Protein AF-A0A9W6HBT8-F1 (afdb_monomer_lite)

Secondary structure (DSSP, 8-state):
--HHHHHHHHHHHHHHHHHHHHHHHHHHHHHHHHHHHHHH--SHHHHHHHHHHHHHHHHHHHHHH-TTSPTTHHHHHHHHHHHHHHHHTTSSHHHHHHHHSTTHHHHH-SS--HHHHHHHHHHHHHHHHHHHHHHHHHHHHHHHHHHTT----S--------PPPPP-

Radius of gyration: 27.12 Å; chains: 1; bounding box: 55×23×112 Å

Foldseek 3Di:
DPVVVVVVVVLVVVLLVQLLVLLVVVLVVLVVVLVCLVVPPDDDVSVLLSLLSLLLSQLSVQCNVCVPDDQLPSLVVSLVVLVVLLVCLVDQVLLVCPVVDPCSCVVSNNHHDPSSSVSSNNSSVVNRVSSVVSVVVSVVVVVVVVVVPDDPPPPPPPDDPDDDDDDD

Structure (mmCIF, N/CA/C/O backbone):
data_AF-A0A9W6HBT8-F1
#
_entry.id   AF-A0A9W6HBT8-F1
#
loop_
_atom_site.group_PDB
_atom_site.id
_atom_site.type_symbol
_atom_site.label_atom_id
_atom_site.label_alt_id
_atom_site.label_comp_id
_atom_site.label_asym_id
_atom_site.label_entity_id
_atom_site.label_seq_id
_atom_site.pdbx_PDB_ins_code
_atom_site.Cartn_x
_atom_site.Cartn_y
_atom_site.Cartn_z
_atom_site.occupancy
_atom_site.B_iso_or_equiv
_atom_site.auth_seq_id
_atom_site.auth_comp_id
_atom_site.auth_asym_id
_atom_site.auth_atom_id
_atom_site.pdbx_PDB_model_num
ATOM 1 N N . MET A 1 1 ? -35.493 5.874 27.595 1.00 61.84 1 MET A N 1
ATOM 2 C CA . MET A 1 1 ? -34.755 4.945 26.695 1.00 61.84 1 MET A CA 1
ATOM 3 C C . MET A 1 1 ? -33.999 5.627 25.530 1.00 61.84 1 MET A C 1
ATOM 5 O O . MET A 1 1 ? -32.915 5.165 25.197 1.00 61.84 1 MET A O 1
ATOM 9 N N . ARG A 1 2 ? -34.480 6.744 24.945 1.00 66.94 2 ARG A N 1
ATOM 10 C CA . ARG A 1 2 ? -33.873 7.426 23.768 1.00 66.94 2 ARG A CA 1
ATOM 11 C C . ARG A 1 2 ? -32.524 8.153 23.974 1.00 66.94 2 ARG A C 1
ATOM 13 O O . ARG A 1 2 ? -31.782 8.313 23.013 1.00 66.94 2 ARG A O 1
ATOM 20 N N . ALA A 1 3 ? -32.170 8.579 25.189 1.00 66.50 3 ALA A N 1
ATOM 21 C CA . ALA A 1 3 ? -30.900 9.287 25.431 1.00 66.50 3 ALA A CA 1
ATOM 22 C C . ALA A 1 3 ? -29.665 8.366 25.309 1.00 66.50 3 ALA A C 1
ATOM 24 O O . ALA A 1 3 ? -28.625 8.759 24.786 1.00 66.50 3 ALA A O 1
ATOM 25 N N . ARG A 1 4 ? -29.803 7.094 25.713 1.00 69.00 4 ARG A N 1
ATOM 26 C CA . ARG A 1 4 ? -28.709 6.105 25.704 1.00 69.00 4 ARG A CA 1
ATOM 27 C C . ARG A 1 4 ? -28.346 5.586 24.307 1.00 69.00 4 ARG A C 1
ATOM 29 O O . ARG A 1 4 ? -27.258 5.039 24.145 1.00 69.00 4 ARG A O 1
ATOM 36 N N . SER A 1 5 ? -29.233 5.711 23.316 1.00 73.69 5 SER A N 1
ATOM 37 C CA . SER A 1 5 ? -28.939 5.334 21.924 1.00 73.69 5 SER A CA 1
ATOM 38 C C . SER A 1 5 ? -28.186 6.439 21.179 1.00 73.69 5 SER A C 1
ATOM 40 O O . SER A 1 5 ? -27.261 6.140 20.426 1.00 73.69 5 SER A O 1
ATOM 42 N N . ARG A 1 6 ? -28.508 7.714 21.448 1.00 74.31 6 ARG A N 1
ATOM 43 C CA . ARG A 1 6 ? -27.811 8.867 20.853 1.00 74.31 6 ARG A CA 1
ATOM 44 C C . ARG A 1 6 ? -26.347 8.954 21.293 1.00 74.31 6 ARG A C 1
ATOM 46 O O . ARG A 1 6 ? -25.484 9.089 20.434 1.00 74.31 6 ARG A O 1
ATOM 53 N N . LEU A 1 7 ? -26.059 8.773 22.585 1.00 73.00 7 LEU A N 1
ATOM 54 C CA . LEU A 1 7 ? -24.683 8.800 23.107 1.00 73.00 7 LEU A CA 1
ATOM 55 C C . LEU A 1 7 ? -23.801 7.701 22.478 1.00 73.00 7 LEU A C 1
ATOM 57 O O . LEU A 1 7 ? -22.739 7.996 21.941 1.00 73.00 7 LEU A O 1
ATOM 61 N N . ARG A 1 8 ? -24.299 6.454 22.391 1.00 72.56 8 ARG A N 1
ATOM 62 C CA . ARG A 1 8 ? -23.564 5.343 21.745 1.00 72.56 8 ARG A CA 1
ATOM 63 C C . ARG A 1 8 ? -23.257 5.590 20.267 1.00 72.56 8 ARG A C 1
ATOM 65 O O . ARG A 1 8 ? -22.220 5.136 19.778 1.00 72.56 8 ARG A O 1
ATOM 72 N N . SER A 1 9 ? -24.159 6.270 19.558 1.00 74.19 9 SER A N 1
ATOM 73 C CA . SER A 1 9 ? -23.979 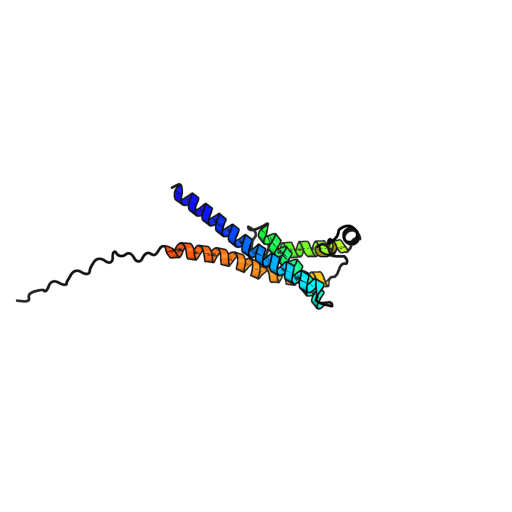6.622 18.148 1.00 74.19 9 SER A CA 1
ATOM 74 C C . SER A 1 9 ? -22.878 7.669 17.966 1.00 74.19 9 SER A C 1
ATOM 76 O O . SER A 1 9 ? -22.023 7.506 17.095 1.00 74.19 9 SER A O 1
ATOM 78 N N . VAL A 1 10 ? -22.856 8.711 18.806 1.00 76.12 10 VAL A N 1
ATOM 79 C CA . VAL A 1 10 ? -21.833 9.772 18.770 1.00 76.12 10 VAL A CA 1
ATOM 80 C C . VAL A 1 10 ? -20.445 9.207 19.071 1.00 76.12 10 VAL A C 1
ATOM 82 O O . VAL A 1 10 ? -19.518 9.437 18.292 1.00 76.12 10 VAL A O 1
ATOM 85 N N . ASP A 1 11 ? -20.321 8.349 20.088 1.00 77.69 11 ASP A N 1
ATOM 86 C CA . ASP A 1 11 ? -19.049 7.684 20.397 1.00 77.69 11 ASP A CA 1
ATOM 87 C C . ASP A 1 11 ? -18.584 6.763 19.253 1.00 77.69 11 ASP A C 1
ATOM 89 O O . ASP A 1 11 ? -17.394 6.564 19.015 1.00 77.69 11 ASP A O 1
ATOM 93 N N . GLY A 1 12 ? -19.524 6.157 18.520 1.00 75.94 12 GLY A N 1
ATOM 94 C CA . GLY A 1 12 ? -19.221 5.330 17.351 1.00 75.94 12 GLY A CA 1
ATOM 95 C C . GLY A 1 12 ? -18.684 6.127 16.164 1.00 75.94 12 GLY A C 1
ATOM 96 O O . GLY A 1 12 ? -17.851 5.619 15.408 1.00 75.94 12 GLY A O 1
ATOM 97 N N . MET A 1 13 ? -19.139 7.367 15.990 1.00 81.75 13 MET A N 1
ATOM 98 C CA . MET A 1 13 ? -18.640 8.266 14.950 1.00 81.75 13 MET A CA 1
ATOM 99 C C . MET A 1 13 ? -17.249 8.797 15.296 1.00 81.75 13 MET A C 1
ATOM 101 O O . MET A 1 13 ? -16.352 8.677 14.464 1.00 81.75 13 MET A O 1
ATOM 105 N N . SER A 1 14 ? -17.026 9.271 16.528 1.00 84.81 14 SER A N 1
ATOM 106 C CA . SER A 1 14 ? -15.716 9.785 16.959 1.00 84.81 14 SER A CA 1
ATOM 107 C C . SER A 1 14 ? -14.614 8.723 16.855 1.00 84.81 14 SER A C 1
ATOM 109 O O . SER A 1 14 ? -13.535 8.996 16.327 1.00 84.81 14 SER A O 1
ATOM 111 N N . ARG A 1 15 ? -14.907 7.469 17.231 1.00 83.12 15 ARG A N 1
ATOM 112 C CA . ARG A 1 15 ? -13.977 6.332 17.081 1.00 83.12 15 ARG A CA 1
ATOM 113 C C . ARG A 1 15 ? -13.615 6.036 15.628 1.00 83.12 15 ARG A C 1
ATOM 115 O O . ARG A 1 15 ? -12.452 5.743 15.336 1.00 83.12 15 ARG A O 1
ATOM 122 N N . ARG A 1 16 ? -14.601 6.076 14.722 1.00 85.56 16 ARG A N 1
ATOM 123 C CA . ARG A 1 16 ? -14.370 5.864 13.284 1.00 85.56 16 ARG A CA 1
ATOM 124 C C . ARG A 1 16 ? -13.525 6.994 12.701 1.00 85.56 16 ARG A C 1
ATOM 126 O O . ARG A 1 16 ? -12.581 6.703 11.970 1.00 85.56 16 ARG A O 1
ATOM 133 N N . SER A 1 17 ? -13.800 8.241 13.080 1.00 89.38 17 SER A N 1
ATOM 134 C CA . SER A 1 17 ? -13.014 9.407 12.665 1.00 89.38 17 SER A CA 1
ATOM 135 C C . SER A 1 17 ? -11.570 9.337 13.166 1.00 89.38 17 SER A C 1
ATOM 137 O O . SER A 1 17 ? -10.650 9.471 12.367 1.00 89.38 17 SER A O 1
ATOM 139 N N . ALA A 1 18 ? -11.342 9.011 14.442 1.00 92.31 18 ALA A N 1
ATOM 140 C CA . ALA A 1 18 ? -9.993 8.869 14.996 1.00 92.31 18 ALA A CA 1
ATOM 141 C C . ALA A 1 18 ? -9.183 7.758 14.304 1.00 92.31 18 ALA A C 1
ATOM 143 O O . ALA A 1 18 ? -8.002 7.937 14.004 1.00 92.31 18 ALA A O 1
ATOM 144 N N . ARG A 1 19 ? -9.816 6.614 13.991 1.00 93.81 19 ARG A N 1
ATOM 145 C CA . ARG A 1 19 ? -9.162 5.557 13.203 1.00 93.81 19 ARG A CA 1
ATOM 146 C C . ARG A 1 19 ? -8.762 6.060 11.820 1.00 93.81 19 ARG A C 1
ATOM 148 O O . ARG A 1 19 ? -7.640 5.805 11.397 1.00 93.81 19 ARG A O 1
ATOM 155 N N . ARG A 1 20 ? -9.674 6.748 11.127 1.00 94.06 20 ARG A N 1
ATOM 156 C CA . ARG A 1 20 ? -9.425 7.299 9.789 1.00 94.06 20 ARG A CA 1
ATOM 157 C C . ARG A 1 20 ? -8.278 8.302 9.798 1.00 94.06 20 ARG A C 1
ATOM 159 O O . ARG A 1 20 ? -7.414 8.191 8.944 1.00 94.06 20 ARG A O 1
ATOM 166 N N . ILE A 1 21 ? -8.222 9.198 10.785 1.00 95.94 21 ILE A N 1
ATOM 167 C CA . ILE A 1 21 ? -7.121 10.163 10.930 1.00 95.94 21 ILE A CA 1
ATOM 168 C C . ILE A 1 21 ? -5.785 9.438 11.103 1.00 95.94 21 ILE A C 1
ATOM 170 O O . ILE A 1 21 ? -4.837 9.743 10.393 1.00 95.94 21 ILE A O 1
ATOM 174 N N . ARG A 1 22 ? -5.703 8.430 11.982 1.00 96.31 22 ARG A N 1
ATOM 175 C CA . ARG A 1 22 ? -4.458 7.660 12.159 1.00 96.31 22 ARG A CA 1
ATOM 176 C C . ARG A 1 22 ? -4.011 6.958 10.884 1.00 96.31 22 ARG A C 1
ATOM 178 O O . ARG A 1 22 ? -2.826 6.970 10.576 1.00 96.31 22 ARG A O 1
ATOM 185 N N . LEU A 1 23 ? -4.946 6.352 10.153 1.00 97.38 23 LEU A N 1
ATOM 186 C CA . LEU A 1 23 ? -4.634 5.729 8.868 1.00 97.38 23 LEU A CA 1
ATOM 187 C C . LEU A 1 23 ? -4.221 6.767 7.822 1.00 97.38 23 LEU A C 1
ATOM 189 O O . LEU A 1 23 ? -3.298 6.504 7.070 1.00 97.38 23 LEU A O 1
ATOM 193 N N . ALA A 1 24 ? -4.845 7.946 7.800 1.00 97.75 24 ALA A N 1
ATOM 194 C CA . ALA A 1 24 ? -4.462 9.030 6.900 1.00 97.75 24 ALA A CA 1
ATOM 195 C C . ALA A 1 24 ? -3.048 9.550 7.204 1.00 97.75 24 ALA A C 1
ATOM 197 O O . ALA A 1 24 ? -2.261 9.744 6.285 1.00 97.75 24 ALA A O 1
ATOM 198 N N . VAL A 1 25 ? -2.694 9.703 8.484 1.00 98.12 25 VAL A N 1
ATOM 199 C CA . VAL A 1 25 ? -1.330 10.064 8.900 1.00 98.12 25 VAL A CA 1
ATOM 200 C C . VAL A 1 25 ? -0.338 8.973 8.500 1.00 98.12 25 VAL A C 1
ATOM 202 O O . VAL A 1 25 ? 0.690 9.283 7.910 1.00 98.12 25 VAL A O 1
ATOM 205 N N . ALA A 1 26 ? -0.653 7.700 8.756 1.00 98.00 26 ALA A N 1
ATOM 206 C CA . ALA A 1 26 ? 0.197 6.588 8.332 1.00 98.00 26 ALA A CA 1
ATOM 207 C C . ALA A 1 26 ? 0.386 6.569 6.806 1.00 98.00 26 ALA A C 1
ATOM 209 O O . ALA A 1 26 ? 1.509 6.428 6.334 1.00 98.00 26 ALA A O 1
ATOM 210 N N . ALA A 1 27 ? -0.690 6.776 6.041 1.00 98.19 27 ALA A N 1
ATOM 211 C CA . ALA A 1 27 ? -0.642 6.864 4.587 1.00 98.19 27 ALA A CA 1
ATOM 212 C C . ALA A 1 27 ? 0.254 8.018 4.119 1.00 98.19 27 ALA A C 1
ATOM 214 O O . ALA A 1 27 ? 1.079 7.814 3.239 1.00 98.19 27 ALA A O 1
ATOM 215 N N . ALA A 1 28 ? 0.138 9.200 4.732 1.00 98.38 28 ALA A N 1
ATOM 216 C CA . ALA A 1 28 ? 0.977 10.349 4.405 1.00 98.38 28 ALA A CA 1
ATOM 217 C C . ALA A 1 28 ? 2.460 10.081 4.702 1.00 98.38 28 ALA A C 1
ATOM 219 O O . ALA A 1 28 ? 3.310 10.376 3.870 1.00 98.38 28 ALA A O 1
ATOM 220 N N . VAL A 1 29 ? 2.777 9.473 5.850 1.00 98.44 29 VAL A N 1
ATOM 221 C CA . VAL A 1 29 ? 4.158 9.111 6.208 1.00 98.44 29 VAL A CA 1
ATOM 222 C C . VAL A 1 29 ? 4.737 8.099 5.219 1.00 98.44 29 VAL A C 1
ATOM 224 O O . VAL A 1 29 ? 5.852 8.292 4.745 1.00 98.44 29 VAL A O 1
ATOM 227 N N . ILE A 1 30 ? 3.982 7.051 4.875 1.00 98.25 30 ILE A N 1
ATOM 228 C CA . ILE A 1 30 ? 4.425 6.042 3.902 1.00 98.25 30 ILE A CA 1
ATOM 229 C C . ILE A 1 30 ? 4.608 6.672 2.522 1.00 98.25 30 ILE A C 1
ATOM 231 O O . ILE A 1 30 ? 5.618 6.414 1.881 1.00 98.25 30 ILE A O 1
ATOM 235 N N . LEU A 1 31 ? 3.667 7.506 2.076 1.00 97.81 31 LEU A N 1
ATOM 236 C CA . LEU A 1 31 ? 3.733 8.172 0.778 1.00 97.81 31 LEU A CA 1
ATOM 237 C C . LEU A 1 31 ? 4.971 9.066 0.673 1.00 97.81 31 LEU A C 1
ATOM 239 O O . LEU A 1 31 ? 5.722 8.964 -0.291 1.00 97.81 31 LEU A O 1
ATOM 243 N N . LEU A 1 32 ? 5.203 9.919 1.674 1.00 98.19 32 LEU A N 1
ATOM 244 C CA . LEU A 1 32 ? 6.359 10.815 1.696 1.00 98.19 32 LEU A CA 1
ATOM 245 C C . LEU A 1 32 ? 7.673 10.034 1.801 1.00 98.19 32 LEU A C 1
ATOM 247 O O . LEU A 1 32 ? 8.630 10.364 1.107 1.00 98.19 32 LEU A O 1
ATOM 251 N N . GLY A 1 33 ? 7.711 8.983 2.624 1.00 97.88 33 GLY A N 1
ATOM 252 C CA . GLY A 1 33 ? 8.869 8.098 2.732 1.00 97.88 33 GLY A CA 1
ATOM 253 C C . GLY A 1 33 ? 9.158 7.357 1.426 1.00 97.88 33 GLY A C 1
ATOM 254 O O . GLY A 1 33 ? 10.297 7.344 0.975 1.00 97.88 33 GLY A O 1
ATOM 255 N N . GLY A 1 34 ? 8.131 6.797 0.785 1.00 96.38 34 GLY A N 1
ATOM 256 C CA . GLY A 1 34 ? 8.241 6.099 -0.495 1.00 96.38 34 GLY A CA 1
ATOM 257 C C . GLY A 1 34 ? 8.705 7.025 -1.610 1.00 96.38 34 GLY A C 1
ATOM 258 O O . GLY A 1 34 ? 9.623 6.677 -2.345 1.00 96.38 34 GLY A O 1
ATOM 259 N N . LEU A 1 35 ? 8.155 8.240 -1.676 1.00 96.25 35 LEU A N 1
ATOM 260 C CA . LEU A 1 35 ? 8.591 9.250 -2.635 1.00 96.25 35 LEU A CA 1
ATOM 261 C C . LEU A 1 35 ? 10.043 9.682 -2.385 1.00 96.25 35 LEU A C 1
ATOM 263 O O . LEU A 1 35 ? 10.810 9.810 -3.333 1.00 96.25 35 LEU A O 1
ATOM 267 N N . ALA A 1 36 ? 10.444 9.867 -1.125 1.00 97.00 36 ALA A N 1
ATOM 268 C CA . ALA A 1 36 ? 11.827 10.193 -0.790 1.00 97.00 36 ALA A CA 1
ATOM 269 C C . ALA A 1 36 ? 12.789 9.065 -1.195 1.00 97.00 36 ALA A C 1
ATOM 271 O O . ALA A 1 36 ? 13.818 9.335 -1.805 1.00 97.00 36 ALA A O 1
ATOM 272 N N . VAL A 1 37 ? 12.447 7.804 -0.916 1.00 96.62 37 VAL A N 1
ATOM 273 C CA . VAL A 1 37 ? 13.247 6.654 -1.364 1.00 96.62 37 VAL A CA 1
ATOM 274 C C . VAL A 1 37 ? 13.319 6.616 -2.890 1.00 96.62 37 VAL A C 1
ATOM 276 O O . VAL A 1 37 ? 14.411 6.502 -3.430 1.00 96.62 37 VAL A O 1
ATOM 279 N N . HIS A 1 38 ? 12.191 6.781 -3.581 1.00 92.88 38 HIS A N 1
ATOM 280 C CA . HIS A 1 38 ? 12.134 6.778 -5.042 1.00 92.88 38 HIS A CA 1
ATOM 281 C C . HIS A 1 38 ? 13.022 7.863 -5.675 1.00 92.88 38 HIS A C 1
ATOM 283 O O . HIS A 1 38 ? 13.646 7.626 -6.703 1.00 92.88 38 HIS A O 1
ATOM 289 N N . VAL A 1 39 ? 13.095 9.049 -5.063 1.00 93.75 39 VAL A N 1
ATOM 290 C CA . VAL A 1 39 ? 13.868 10.184 -5.593 1.00 93.75 39 VAL A CA 1
ATOM 291 C C . VAL A 1 39 ? 15.349 10.114 -5.214 1.00 93.75 39 VAL A C 1
ATOM 293 O O . VAL A 1 39 ? 16.200 10.481 -6.022 1.00 93.75 39 VAL A O 1
ATOM 296 N N . PHE A 1 40 ? 15.672 9.693 -3.989 1.00 95.19 40 PHE A N 1
ATOM 297 C CA . PHE A 1 40 ? 17.026 9.826 -3.439 1.00 95.19 40 PHE A CA 1
ATOM 298 C C . PHE A 1 40 ? 17.811 8.513 -3.360 1.00 95.19 40 PHE A C 1
ATOM 300 O O . PHE A 1 40 ? 19.041 8.558 -3.303 1.00 95.19 40 PHE A O 1
ATOM 307 N N . ALA A 1 41 ? 17.153 7.351 -3.324 1.00 93.62 41 ALA A N 1
ATOM 308 C CA . ALA A 1 41 ? 17.847 6.069 -3.260 1.00 93.62 41 ALA A CA 1
ATOM 309 C C . ALA A 1 41 ? 18.225 5.584 -4.664 1.00 93.62 41 ALA A C 1
ATOM 311 O O . ALA A 1 41 ? 17.424 5.622 -5.594 1.00 93.62 41 ALA A O 1
ATOM 312 N N . ILE A 1 42 ? 19.456 5.090 -4.807 1.00 89.75 42 ILE A N 1
ATOM 313 C CA . ILE A 1 42 ? 19.992 4.620 -6.087 1.00 89.75 42 ILE A CA 1
ATOM 314 C C . ILE A 1 42 ? 20.065 3.091 -6.082 1.00 89.75 42 ILE A C 1
ATOM 316 O O . ILE A 1 42 ? 20.459 2.469 -5.094 1.00 89.75 42 ILE A O 1
ATOM 320 N N . GLY A 1 43 ? 19.735 2.490 -7.223 1.00 93.06 43 GLY A N 1
ATOM 321 C CA . GLY A 1 43 ? 19.901 1.061 -7.472 1.00 93.06 43 GLY A CA 1
ATOM 322 C C . GLY A 1 43 ? 18.733 0.197 -6.994 1.00 93.06 43 GLY A C 1
ATOM 323 O O . GLY A 1 43 ? 17.715 0.681 -6.500 1.00 93.06 43 GLY A O 1
ATOM 324 N N . ALA A 1 44 ? 18.898 -1.117 -7.155 1.00 93.06 44 ALA A N 1
ATOM 325 C CA . ALA A 1 44 ? 17.823 -2.099 -6.997 1.00 93.06 44 ALA A CA 1
ATOM 326 C C . ALA A 1 44 ? 17.199 -2.123 -5.592 1.00 93.06 44 ALA A C 1
ATOM 328 O O . ALA A 1 44 ? 15.999 -2.334 -5.458 1.00 93.06 44 ALA A O 1
ATOM 329 N N . VAL A 1 45 ? 17.990 -1.872 -4.543 1.00 95.69 45 VAL A N 1
ATOM 330 C CA . VAL A 1 45 ? 17.477 -1.827 -3.163 1.00 95.69 45 VAL A CA 1
ATOM 331 C C . VAL A 1 45 ? 16.538 -0.636 -2.966 1.00 95.69 45 VAL A C 1
ATOM 333 O O . VAL A 1 45 ? 15.500 -0.782 -2.328 1.00 95.69 45 VAL A O 1
ATOM 336 N N . GLY A 1 46 ? 16.875 0.527 -3.531 1.00 95.62 46 GLY A N 1
ATOM 337 C CA . GLY A 1 46 ? 16.026 1.718 -3.476 1.00 95.62 46 GLY A CA 1
ATOM 338 C C . GLY A 1 46 ? 14.686 1.489 -4.167 1.00 95.62 46 GLY A C 1
ATOM 339 O O . GLY A 1 46 ? 13.645 1.733 -3.562 1.00 95.62 46 GLY A O 1
ATOM 340 N N . ALA A 1 47 ? 14.719 0.937 -5.384 1.00 93.94 47 ALA A N 1
ATOM 341 C CA . ALA A 1 47 ? 13.514 0.565 -6.128 1.00 93.94 47 ALA A CA 1
ATOM 342 C C . ALA A 1 47 ? 12.642 -0.415 -5.324 1.00 93.94 47 ALA A C 1
ATOM 344 O O . ALA A 1 47 ? 11.497 -0.106 -5.010 1.00 93.94 47 ALA A O 1
ATOM 345 N N . PHE A 1 48 ? 13.236 -1.510 -4.836 1.00 97.06 48 PHE A N 1
ATOM 346 C CA . PHE A 1 48 ? 12.535 -2.506 -4.026 1.00 97.06 48 PHE A CA 1
ATOM 347 C C . PHE A 1 48 ? 11.853 -1.901 -2.789 1.00 97.06 48 PHE A C 1
ATOM 349 O O . PHE A 1 48 ? 10.710 -2.228 -2.466 1.00 97.06 48 PHE A O 1
ATOM 356 N N . VAL A 1 49 ? 12.547 -1.017 -2.065 1.00 97.75 49 VAL A N 1
ATOM 357 C CA . VAL A 1 49 ? 11.981 -0.361 -0.878 1.00 97.75 49 VAL A CA 1
ATOM 358 C C . VAL A 1 49 ? 10.856 0.601 -1.268 1.00 97.75 49 VAL A C 1
ATOM 360 O O . VAL A 1 49 ? 9.834 0.629 -0.581 1.00 97.75 49 VAL A O 1
ATOM 363 N N . ALA A 1 50 ? 11.004 1.359 -2.358 1.00 96.62 50 ALA A N 1
ATOM 364 C CA . ALA A 1 50 ? 9.950 2.236 -2.862 1.00 96.62 50 ALA A CA 1
ATOM 365 C C . ALA A 1 50 ? 8.685 1.441 -3.233 1.00 96.62 50 ALA A C 1
ATOM 367 O O . ALA A 1 50 ? 7.590 1.815 -2.812 1.00 96.62 50 ALA A O 1
ATOM 368 N N . ASP A 1 51 ? 8.834 0.301 -3.908 1.00 97.19 51 ASP A N 1
ATOM 369 C CA . ASP A 1 51 ? 7.724 -0.567 -4.316 1.00 97.19 51 ASP A CA 1
ATOM 370 C C . ASP A 1 51 ? 7.028 -1.234 -3.123 1.00 97.19 51 ASP A C 1
ATOM 372 O O . ASP A 1 51 ? 5.795 -1.296 -3.046 1.00 97.19 51 ASP A O 1
ATOM 376 N N . ALA A 1 52 ? 7.794 -1.660 -2.116 1.00 98.31 52 ALA A N 1
ATOM 377 C CA . ALA A 1 52 ? 7.227 -2.167 -0.869 1.00 98.31 52 ALA A CA 1
ATOM 378 C C . ALA A 1 52 ? 6.441 -1.080 -0.108 1.00 98.31 52 ALA A C 1
ATOM 380 O O . ALA A 1 52 ? 5.366 -1.342 0.451 1.00 98.31 52 ALA A O 1
ATOM 381 N N . LEU A 1 53 ? 6.937 0.162 -0.095 1.00 98.38 53 LEU A N 1
ATOM 382 C CA . LEU A 1 53 ? 6.226 1.298 0.497 1.00 98.38 53 LEU A CA 1
ATOM 383 C C . LEU A 1 53 ? 4.971 1.653 -0.310 1.00 98.38 53 LEU A C 1
ATOM 385 O O . LEU A 1 53 ? 3.932 1.934 0.290 1.00 98.38 53 LEU A O 1
ATOM 389 N N . TYR A 1 54 ? 5.017 1.551 -1.638 1.00 98.06 54 TYR A N 1
ATOM 390 C CA . TYR A 1 54 ? 3.856 1.734 -2.505 1.00 98.06 54 TYR A CA 1
ATOM 391 C C . TYR A 1 54 ? 2.738 0.726 -2.191 1.00 98.06 54 TYR A C 1
ATOM 393 O O . TYR A 1 54 ? 1.611 1.130 -1.893 1.00 98.06 54 TYR A O 1
ATOM 401 N N . ALA A 1 55 ? 3.039 -0.575 -2.129 1.00 98.44 55 ALA A N 1
ATOM 402 C CA . ALA A 1 55 ? 2.039 -1.587 -1.767 1.00 98.44 55 ALA A CA 1
ATOM 403 C C . ALA A 1 55 ? 1.481 -1.385 -0.345 1.00 98.44 55 ALA A C 1
ATOM 405 O O . ALA A 1 55 ? 0.276 -1.539 -0.108 1.00 98.44 55 ALA A O 1
ATOM 406 N N . SER A 1 56 ? 2.334 -0.975 0.602 1.00 98.75 56 SER A N 1
ATOM 407 C CA . SER A 1 56 ? 1.908 -0.629 1.966 1.00 98.75 56 SER A CA 1
ATOM 408 C C . SER A 1 56 ? 0.920 0.542 1.967 1.00 98.75 56 SER A C 1
ATOM 410 O O . SER A 1 56 ? -0.104 0.503 2.653 1.00 98.75 56 SER A O 1
ATOM 412 N N . PHE A 1 57 ? 1.206 1.578 1.177 1.00 98.62 57 PHE A N 1
ATOM 413 C CA . PHE A 1 57 ? 0.345 2.744 1.011 1.00 98.62 57 PHE A CA 1
ATOM 414 C C . PHE A 1 57 ? -1.021 2.353 0.435 1.00 98.62 57 PHE A C 1
ATOM 416 O O . PHE A 1 57 ? -2.048 2.694 1.028 1.00 98.62 57 PHE A O 1
ATOM 423 N N . VAL A 1 58 ? -1.048 1.563 -0.644 1.00 98.50 58 VAL A N 1
ATOM 424 C CA . VAL A 1 58 ? -2.289 1.058 -1.258 1.00 98.50 58 VAL A CA 1
ATOM 425 C C . VAL A 1 58 ? -3.125 0.267 -0.242 1.00 98.50 58 VAL A C 1
ATOM 427 O O . VAL A 1 58 ? -4.329 0.502 -0.114 1.00 98.50 58 VAL A O 1
ATOM 430 N N . ALA A 1 59 ? -2.502 -0.600 0.562 1.00 98.62 59 ALA A N 1
ATOM 431 C CA . ALA A 1 59 ? -3.188 -1.340 1.624 1.00 98.62 59 ALA A CA 1
ATOM 432 C C . ALA A 1 59 ? -3.827 -0.422 2.678 1.00 98.62 59 ALA A C 1
ATOM 434 O O . ALA A 1 59 ? -4.967 -0.651 3.101 1.00 98.62 59 ALA A O 1
ATOM 435 N N . VAL A 1 60 ? -3.130 0.640 3.090 1.00 98.31 60 VAL A N 1
ATOM 436 C CA . VAL A 1 60 ? -3.667 1.622 4.042 1.00 98.31 60 VAL A CA 1
ATOM 437 C C . VAL A 1 60 ? -4.841 2.395 3.434 1.00 98.31 60 VAL A C 1
ATOM 439 O O . VAL A 1 60 ? -5.858 2.566 4.113 1.00 98.31 60 VAL A O 1
ATOM 442 N N . LEU A 1 61 ? -4.762 2.800 2.162 1.00 98.31 61 LEU A N 1
ATOM 443 C CA . LEU A 1 61 ? -5.878 3.442 1.457 1.00 98.31 61 LEU A CA 1
ATOM 444 C C . LEU A 1 61 ? -7.113 2.535 1.411 1.00 98.31 61 LEU A C 1
ATOM 446 O O . LEU A 1 61 ? -8.216 2.962 1.764 1.00 98.31 61 LEU A O 1
ATOM 450 N N . ILE A 1 62 ? -6.933 1.256 1.076 1.00 98.25 62 ILE A N 1
ATOM 451 C CA . ILE A 1 62 ? -8.024 0.275 1.081 1.00 98.25 62 ILE A CA 1
ATOM 452 C C . ILE A 1 62 ? -8.618 0.136 2.489 1.00 98.25 62 ILE A C 1
ATOM 454 O O . ILE A 1 62 ? -9.837 0.098 2.637 1.00 98.25 62 ILE A O 1
ATOM 458 N N . ALA A 1 63 ? -7.805 0.139 3.549 1.00 97.06 63 ALA A N 1
ATOM 459 C CA . ALA A 1 63 ? -8.289 0.068 4.933 1.00 97.06 63 ALA A CA 1
ATOM 460 C C . ALA A 1 63 ? -9.057 1.328 5.402 1.00 97.06 63 ALA A C 1
ATOM 462 O O . ALA A 1 63 ? -9.831 1.255 6.375 1.00 97.06 63 ALA A O 1
ATOM 463 N N . ILE A 1 64 ? -8.842 2.476 4.746 1.00 96.50 64 ILE A N 1
ATOM 464 C CA . ILE A 1 64 ? -9.618 3.714 4.930 1.00 96.50 64 ILE A CA 1
ATOM 465 C C . ILE A 1 64 ? -10.978 3.595 4.231 1.00 96.50 64 ILE A C 1
ATOM 467 O O . ILE A 1 64 ? -12.003 3.899 4.854 1.00 96.50 64 ILE A O 1
ATOM 471 N N . VAL A 1 65 ? -10.985 3.134 2.974 1.00 97.00 65 VAL A N 1
ATOM 472 C CA . VAL A 1 65 ? -12.186 2.995 2.127 1.00 97.00 65 VAL A CA 1
ATOM 473 C C . VAL A 1 65 ? -13.094 1.863 2.609 1.00 97.00 65 VAL A C 1
ATOM 475 O O . VAL A 1 65 ? -14.309 2.034 2.689 1.00 97.00 65 VAL A O 1
ATOM 478 N N . LEU A 1 66 ? -12.508 0.732 3.008 1.00 95.19 66 LEU A N 1
ATOM 479 C CA . LEU A 1 66 ? -13.191 -0.491 3.429 1.00 95.19 66 LEU A CA 1
ATOM 480 C C . LEU A 1 66 ? -12.974 -0.769 4.930 1.00 95.19 66 LEU A C 1
ATOM 482 O O . LEU A 1 66 ? -12.359 -1.764 5.310 1.00 95.19 66 LEU A O 1
ATOM 486 N N . PRO A 1 67 ? -13.490 0.066 5.849 1.00 88.94 67 PRO A N 1
ATOM 487 C CA . PRO A 1 67 ? -13.189 -0.048 7.279 1.00 88.94 67 PRO A CA 1
ATOM 488 C C . PRO A 1 67 ? -13.764 -1.309 7.951 1.00 88.94 67 PRO A C 1
ATOM 490 O O . PRO A 1 67 ? -13.384 -1.625 9.080 1.00 88.94 67 PRO A O 1
ATOM 493 N N . ALA A 1 68 ? -14.697 -2.002 7.292 1.00 89.75 68 ALA A N 1
ATOM 494 C CA . ALA A 1 68 ? -15.423 -3.151 7.832 1.00 89.75 68 ALA A CA 1
ATOM 495 C C . ALA A 1 68 ? -14.802 -4.514 7.481 1.00 89.75 68 ALA A C 1
ATOM 497 O O . ALA A 1 68 ? -15.267 -5.531 7.987 1.00 89.75 68 ALA A O 1
ATOM 498 N N . VAL A 1 69 ? -13.763 -4.561 6.641 1.00 91.62 69 VAL A N 1
ATOM 499 C CA . VAL A 1 69 ? -13.139 -5.837 6.253 1.00 91.62 69 VAL A CA 1
ATOM 500 C C . VAL A 1 69 ? -12.365 -6.462 7.415 1.00 91.62 69 VAL A C 1
ATOM 502 O O . VAL A 1 69 ? -11.962 -5.760 8.349 1.00 91.62 69 VAL A O 1
ATOM 505 N N . ARG A 1 70 ? -12.159 -7.785 7.373 1.00 94.38 70 ARG A N 1
ATOM 506 C CA . ARG A 1 70 ? -11.294 -8.499 8.331 1.00 94.38 70 ARG A CA 1
AT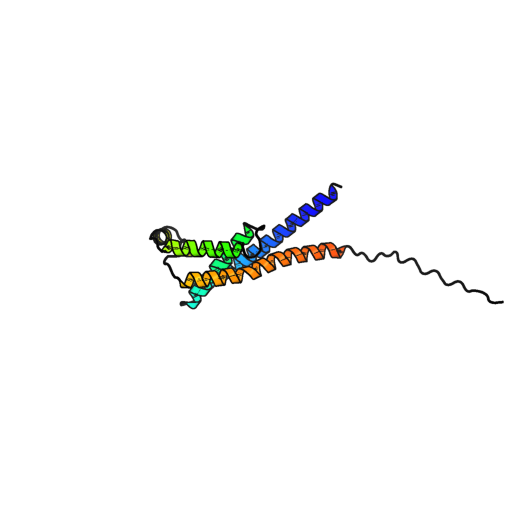OM 507 C C . ARG A 1 70 ? -9.833 -8.064 8.170 1.00 94.38 70 ARG A C 1
ATOM 509 O O . ARG A 1 70 ? -9.425 -7.662 7.081 1.00 94.38 70 ARG A O 1
ATOM 516 N N . ILE A 1 71 ? -9.057 -8.186 9.248 1.00 92.88 71 ILE A N 1
ATOM 517 C CA . ILE A 1 71 ? -7.610 -7.923 9.218 1.00 92.88 71 ILE A CA 1
ATOM 518 C C . ILE A 1 71 ? -6.965 -8.78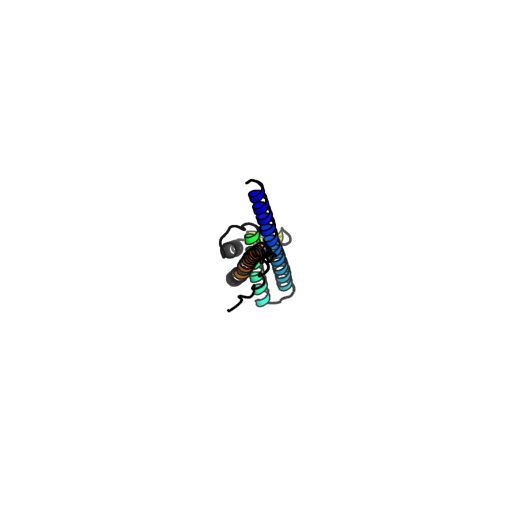7 8.133 1.00 92.88 71 ILE A C 1
ATOM 520 O O . ILE A 1 71 ? -7.300 -9.965 7.998 1.00 92.88 71 ILE A O 1
ATOM 524 N N . GLY A 1 72 ? -6.078 -8.182 7.346 1.00 95.00 72 GLY A N 1
ATOM 525 C CA . GLY A 1 72 ? -5.377 -8.854 6.254 1.00 95.00 72 GLY A CA 1
ATOM 526 C C . GLY A 1 72 ? -6.110 -8.825 4.910 1.00 95.00 72 GLY A C 1
ATOM 527 O O . GLY A 1 72 ? -5.465 -9.034 3.890 1.00 95.00 72 GLY A O 1
ATOM 528 N N . ILE A 1 73 ? -7.409 -8.487 4.854 1.00 97.94 73 ILE A N 1
ATOM 529 C CA . ILE A 1 73 ? -8.091 -8.314 3.557 1.00 97.94 73 ILE A CA 1
ATOM 530 C C . ILE A 1 73 ? -7.598 -7.075 2.823 1.00 97.94 73 ILE A C 1
ATOM 532 O O . ILE A 1 73 ? -7.346 -7.161 1.630 1.00 97.94 73 ILE A O 1
ATOM 536 N N . ALA A 1 74 ? -7.441 -5.937 3.501 1.00 97.69 74 ALA A N 1
ATOM 537 C CA . ALA A 1 74 ? -6.960 -4.728 2.833 1.00 97.69 74 ALA A CA 1
ATOM 538 C C . ALA A 1 74 ? -5.542 -4.912 2.242 1.00 97.69 74 ALA A C 1
ATOM 540 O O . ALA A 1 74 ? -5.367 -4.617 1.060 1.00 97.69 74 ALA A O 1
ATOM 541 N N . PRO A 1 75 ? -4.570 -5.491 2.977 1.00 97.88 75 PRO A N 1
ATOM 542 C CA . PRO A 1 75 ? -3.284 -5.893 2.406 1.00 97.88 75 PRO A CA 1
ATOM 543 C C . PRO A 1 75 ? -3.368 -6.905 1.260 1.00 97.88 75 PRO A C 1
ATOM 545 O O . PRO A 1 75 ? -2.670 -6.751 0.265 1.00 97.88 75 PRO A O 1
ATOM 548 N N . ALA A 1 76 ? -4.231 -7.920 1.363 1.00 98.50 76 ALA A N 1
ATOM 549 C CA . ALA A 1 76 ? -4.393 -8.903 0.293 1.00 98.50 76 ALA A CA 1
ATOM 550 C C . ALA A 1 76 ? -4.957 -8.272 -0.990 1.00 98.50 76 ALA A C 1
ATOM 552 O O . ALA A 1 76 ? -4.472 -8.561 -2.079 1.00 98.50 76 ALA A O 1
ATOM 553 N N . ILE A 1 77 ? -5.946 -7.379 -0.867 1.00 98.56 77 ILE A N 1
ATOM 554 C CA . ILE A 1 77 ? -6.477 -6.624 -2.009 1.00 98.56 77 ILE A CA 1
ATOM 555 C C . ILE A 1 77 ? -5.373 -5.753 -2.611 1.00 98.56 77 ILE A C 1
ATOM 557 O O . ILE A 1 77 ? -5.238 -5.734 -3.828 1.00 98.56 77 ILE A O 1
ATOM 561 N N . ALA A 1 78 ? -4.567 -5.075 -1.788 1.00 98.31 78 ALA A N 1
ATOM 562 C CA . ALA A 1 78 ? -3.454 -4.266 -2.280 1.00 98.31 78 ALA A CA 1
ATOM 563 C C . ALA A 1 78 ? -2.466 -5.096 -3.101 1.00 98.31 78 ALA A C 1
ATOM 565 O O . ALA A 1 78 ? -2.137 -4.708 -4.214 1.00 98.31 78 ALA A O 1
ATOM 566 N N . LEU A 1 79 ? -2.064 -6.266 -2.594 1.00 98.56 79 LEU A N 1
ATOM 567 C CA . LEU A 1 79 ? -1.177 -7.178 -3.311 1.00 98.56 79 LEU A CA 1
ATOM 568 C C . LEU A 1 79 ? -1.763 -7.597 -4.665 1.00 98.56 79 LEU A C 1
ATOM 570 O O . LEU A 1 79 ? -1.059 -7.567 -5.667 1.00 98.56 79 LEU A O 1
ATOM 574 N N . VAL A 1 80 ? -3.052 -7.947 -4.707 1.00 98.50 80 VAL A N 1
ATOM 575 C CA . VAL A 1 80 ? -3.739 -8.313 -5.956 1.00 98.50 80 VAL A CA 1
ATOM 576 C C . VAL A 1 80 ? -3.795 -7.135 -6.927 1.00 98.50 80 VAL A C 1
ATOM 578 O O . VAL A 1 80 ? -3.550 -7.321 -8.113 1.00 98.50 80 VAL A O 1
ATOM 581 N N . VAL A 1 81 ? -4.090 -5.928 -6.441 1.00 98.19 81 VAL A N 1
ATOM 582 C CA . VAL A 1 81 ? -4.133 -4.712 -7.266 1.00 98.19 81 VAL A CA 1
ATOM 583 C C . VAL A 1 81 ? -2.753 -4.397 -7.839 1.00 98.19 81 VAL A C 1
ATOM 585 O O . VAL A 1 81 ? -2.640 -4.213 -9.047 1.00 98.19 81 VAL A O 1
ATOM 588 N N . CYS A 1 82 ? -1.707 -4.386 -7.011 1.00 98.00 82 CYS A N 1
ATOM 589 C CA . CYS A 1 82 ? -0.339 -4.139 -7.462 1.00 98.00 82 CYS A CA 1
ATOM 590 C C . CYS A 1 82 ? 0.121 -5.213 -8.457 1.00 98.00 82 CYS A C 1
ATOM 592 O O . CYS A 1 82 ? 0.615 -4.874 -9.523 1.00 98.00 82 CYS A O 1
ATOM 594 N N . ALA A 1 83 ? -0.128 -6.497 -8.181 1.00 98.00 83 ALA A N 1
ATOM 595 C CA . ALA A 1 83 ? 0.200 -7.575 -9.113 1.00 98.00 83 ALA A CA 1
ATOM 596 C C . ALA A 1 83 ? -0.573 -7.468 -10.440 1.00 98.00 83 ALA A C 1
ATOM 598 O O . ALA A 1 83 ? -0.020 -7.757 -11.496 1.00 98.00 83 ALA A O 1
ATOM 599 N N . ALA A 1 84 ? -1.839 -7.039 -10.415 1.00 97.56 84 ALA A N 1
ATOM 600 C CA . ALA A 1 84 ? -2.617 -6.817 -11.632 1.00 97.56 84 ALA A CA 1
ATOM 601 C C . ALA A 1 84 ? -2.068 -5.645 -12.460 1.00 97.56 84 ALA A C 1
ATOM 603 O O . ALA A 1 84 ? -1.989 -5.758 -13.681 1.00 97.56 84 ALA A O 1
ATOM 604 N N . ILE A 1 85 ? -1.663 -4.550 -11.806 1.00 96.19 85 ILE A N 1
ATOM 605 C CA . ILE A 1 85 ? -0.979 -3.418 -12.450 1.00 96.19 85 ILE A CA 1
ATOM 606 C C . ILE A 1 85 ? 0.337 -3.887 -13.078 1.00 96.19 85 ILE A C 1
ATOM 608 O O . ILE A 1 85 ? 0.608 -3.578 -14.233 1.00 96.19 85 ILE A O 1
ATOM 612 N N . GLU A 1 86 ? 1.1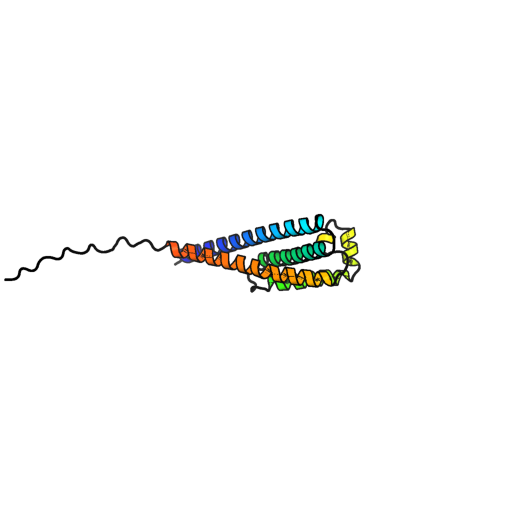12 -4.688 -12.353 1.00 96.50 86 GLU A N 1
ATOM 613 C CA . GLU A 1 86 ? 2.392 -5.222 -12.814 1.00 96.50 86 GLU A CA 1
ATOM 614 C C . GLU A 1 86 ? 2.229 -6.124 -14.041 1.00 96.50 86 GLU A C 1
ATOM 616 O O . GLU A 1 86 ? 2.880 -5.937 -15.065 1.00 96.50 86 GLU A O 1
ATOM 621 N N . LEU A 1 87 ? 1.266 -7.046 -14.004 1.00 96.44 87 LEU A N 1
ATOM 622 C CA . LEU A 1 87 ? 0.936 -7.894 -15.150 1.00 96.44 87 LEU A CA 1
ATOM 623 C C . LEU A 1 87 ? 0.390 -7.090 -16.337 1.00 96.44 87 LEU A C 1
ATOM 625 O O . LEU A 1 87 ? 0.623 -7.461 -17.487 1.00 96.44 87 LEU A O 1
ATOM 629 N N . TRP A 1 88 ? -0.311 -5.981 -16.092 1.00 95.56 88 TRP A N 1
ATOM 630 C CA . TRP A 1 88 ? -0.804 -5.109 -17.159 1.00 95.56 88 TRP A CA 1
ATOM 631 C C . TRP A 1 88 ? 0.337 -4.454 -17.952 1.00 95.56 88 TRP A C 1
ATOM 633 O O . TRP A 1 88 ? 0.176 -4.182 -19.145 1.00 95.56 88 TRP A O 1
ATOM 643 N N . GLN A 1 89 ? 1.515 -4.285 -17.345 1.00 95.56 89 GLN A N 1
ATOM 644 C CA . GLN A 1 89 ? 2.717 -3.774 -18.015 1.00 95.56 89 GLN A CA 1
ATOM 645 C C . GLN A 1 89 ? 3.325 -4.760 -19.026 1.00 95.56 89 GLN A C 1
ATOM 647 O O . GLN A 1 89 ? 4.209 -4.382 -19.790 1.00 95.56 89 GLN A O 1
ATOM 652 N N . LEU A 1 90 ? 2.810 -5.993 -19.121 1.00 94.44 90 LEU A N 1
ATOM 653 C CA . LEU A 1 90 ? 3.078 -6.878 -20.263 1.00 94.44 90 LEU A CA 1
ATOM 654 C C . LEU A 1 90 ? 2.392 -6.398 -21.556 1.00 94.44 90 LEU A C 1
ATOM 656 O O . LEU A 1 90 ? 2.620 -6.959 -22.627 1.00 94.44 90 LEU A O 1
ATOM 660 N N . THR A 1 91 ? 1.549 -5.365 -21.469 1.00 93.94 91 THR A N 1
ATOM 661 C CA . THR A 1 91 ? 0.924 -4.697 -22.614 1.00 93.94 91 THR A CA 1
ATOM 662 C C . THR A 1 91 ? 1.586 -3.338 -22.891 1.00 93.94 91 THR A C 1
ATOM 664 O O . THR A 1 91 ? 2.160 -2.741 -21.983 1.00 93.94 91 THR A O 1
ATOM 667 N N . PRO A 1 92 ? 1.468 -2.775 -24.110 1.00 90.06 92 PRO A N 1
ATOM 668 C CA . PRO A 1 92 ? 1.996 -1.437 -24.413 1.00 90.06 92 PRO A CA 1
ATOM 669 C C . PRO A 1 92 ? 1.245 -0.283 -23.724 1.00 90.06 92 PRO A C 1
ATOM 671 O O . PRO A 1 92 ? 1.750 0.839 -23.662 1.00 90.06 92 PRO A O 1
ATOM 674 N N . VAL A 1 93 ? 0.034 -0.540 -23.215 1.00 92.12 93 VAL A N 1
ATOM 675 C CA . VAL A 1 93 ? -0.908 0.498 -22.768 1.00 92.12 93 VAL A CA 1
ATOM 676 C C . VAL A 1 93 ? -0.377 1.310 -21.574 1.00 92.12 93 VAL A C 1
ATOM 678 O O . VAL A 1 93 ? -0.417 2.539 -21.649 1.00 92.12 93 VAL A O 1
ATOM 681 N N . PRO A 1 94 ? 0.176 0.705 -20.501 1.00 90.06 94 PRO A N 1
ATOM 682 C CA . PRO A 1 94 ? 0.767 1.465 -19.396 1.00 90.06 94 PRO A CA 1
ATOM 683 C C . PRO A 1 94 ? 1.916 2.375 -19.823 1.00 90.06 94 PRO A C 1
ATOM 685 O O . PRO A 1 94 ? 2.013 3.514 -19.366 1.00 90.06 94 PRO A O 1
ATOM 688 N N . ALA A 1 95 ? 2.761 1.905 -20.742 1.00 89.81 95 ALA A N 1
ATOM 689 C CA . ALA A 1 95 ? 3.871 2.694 -21.257 1.00 89.81 95 ALA A CA 1
ATOM 690 C C . ALA A 1 95 ? 3.375 3.897 -22.084 1.00 89.81 95 ALA A C 1
ATOM 692 O O . ALA A 1 95 ? 3.922 4.994 -21.978 1.00 89.81 95 ALA A O 1
ATOM 693 N N . GLU A 1 96 ? 2.313 3.736 -22.878 1.00 91.31 96 GLU A N 1
ATOM 694 C CA . GLU A 1 96 ? 1.663 4.842 -23.598 1.00 91.31 96 GLU A CA 1
ATOM 695 C C . GLU A 1 96 ? 0.994 5.853 -22.664 1.00 91.31 96 GLU A C 1
ATOM 697 O O . GLU A 1 96 ? 1.151 7.065 -22.846 1.00 91.31 96 GLU A O 1
ATOM 702 N N . LEU A 1 97 ? 0.309 5.371 -21.628 1.00 90.25 97 LEU A N 1
ATOM 703 C CA . LEU A 1 97 ? -0.323 6.223 -20.626 1.00 90.25 97 LEU A CA 1
ATOM 704 C C . LEU A 1 97 ? 0.721 7.057 -19.872 1.00 90.25 97 LEU A C 1
ATOM 706 O O . LEU A 1 97 ? 0.558 8.264 -19.716 1.00 90.25 97 LEU A O 1
ATOM 710 N N . SER A 1 98 ? 1.838 6.440 -19.489 1.00 91.50 98 SER A N 1
ATOM 711 C CA . SER A 1 98 ? 2.956 7.106 -18.812 1.00 91.50 98 SER A CA 1
ATOM 712 C C . SER A 1 98 ? 3.627 8.197 -19.650 1.00 91.50 98 SER A C 1
ATOM 714 O O . SER A 1 98 ? 4.193 9.133 -19.088 1.00 91.50 98 SER A O 1
ATOM 716 N N . ARG A 1 99 ? 3.535 8.126 -20.985 1.00 91.44 99 ARG A N 1
ATOM 717 C CA . ARG A 1 99 ? 4.033 9.175 -21.894 1.00 91.44 99 ARG A CA 1
ATOM 718 C C . ARG A 1 99 ? 3.069 10.350 -22.056 1.00 91.44 99 ARG A C 1
ATOM 720 O O . ARG A 1 99 ? 3.504 11.436 -22.421 1.00 91.44 99 ARG A O 1
ATOM 727 N N . THR A 1 100 ? 1.777 10.134 -21.826 1.00 93.44 100 THR A N 1
ATOM 728 C CA . THR A 1 100 ? 0.718 11.117 -22.111 1.00 93.44 100 THR A CA 1
ATOM 729 C C . THR A 1 100 ? 0.146 11.771 -20.856 1.00 93.44 100 THR A C 1
ATOM 731 O O . THR A 1 100 ? -0.333 12.902 -20.925 1.00 93.44 100 THR A O 1
ATOM 734 N N . VAL A 1 101 ? 0.230 11.105 -19.702 1.00 92.19 101 VAL A N 1
ATOM 735 C CA . VAL A 1 101 ? -0.312 11.581 -18.425 1.00 92.19 101 VAL A CA 1
ATOM 736 C C . VAL A 1 101 ? 0.823 11.801 -17.419 1.00 92.19 101 VAL A C 1
ATOM 738 O O . VAL A 1 101 ? 1.444 10.831 -16.971 1.00 92.19 101 VAL A O 1
ATOM 741 N N . PRO A 1 102 ? 1.093 13.057 -17.010 1.00 91.12 102 PRO A N 1
ATOM 742 C CA . PRO A 1 102 ? 2.103 13.353 -16.001 1.00 91.12 102 PRO A CA 1
ATOM 743 C C . PRO A 1 102 ? 1.871 12.562 -14.710 1.00 91.12 102 PRO A C 1
ATOM 745 O O . PRO A 1 102 ? 0.784 12.587 -14.136 1.00 91.12 102 PRO A O 1
ATOM 748 N N . GLY A 1 103 ? 2.905 11.856 -14.252 1.00 86.81 103 GLY A N 1
ATOM 749 C CA . GLY A 1 103 ? 2.862 11.068 -13.019 1.00 86.81 103 GLY A CA 1
ATOM 750 C C . GLY A 1 103 ? 2.198 9.692 -13.137 1.00 86.81 103 GLY A C 1
ATOM 751 O O . GLY A 1 103 ? 2.239 8.947 -12.163 1.00 86.81 103 GLY A O 1
ATOM 752 N N . ALA A 1 104 ? 1.654 9.296 -14.296 1.00 90.19 104 ALA A N 1
ATOM 753 C CA . ALA A 1 104 ? 1.085 7.952 -14.459 1.00 90.19 104 ALA A CA 1
ATOM 754 C C . ALA A 1 104 ? 2.122 6.841 -14.214 1.00 90.19 104 ALA A C 1
ATOM 756 O O . ALA A 1 104 ? 1.787 5.827 -13.603 1.00 90.19 104 ALA A O 1
ATOM 757 N N . ALA A 1 105 ? 3.392 7.086 -14.552 1.00 88.50 105 ALA A N 1
ATOM 758 C CA . ALA A 1 105 ? 4.492 6.168 -14.258 1.00 88.50 105 ALA A CA 1
ATOM 759 C C . ALA A 1 105 ? 4.692 5.909 -12.751 1.00 88.50 105 ALA A C 1
ATOM 761 O O . ALA A 1 105 ? 5.123 4.823 -12.387 1.00 88.50 105 ALA A O 1
ATOM 762 N N . LEU A 1 106 ? 4.343 6.859 -11.869 1.00 88.12 106 LEU A N 1
ATOM 763 C CA . LEU A 1 106 ? 4.449 6.680 -10.410 1.00 88.12 106 LEU A CA 1
ATOM 764 C C . LEU A 1 106 ? 3.362 5.758 -9.842 1.00 88.12 106 LEU A C 1
ATOM 766 O O . LEU A 1 106 ? 3.503 5.255 -8.733 1.00 88.12 106 LEU A O 1
ATOM 770 N N . VAL A 1 107 ? 2.253 5.591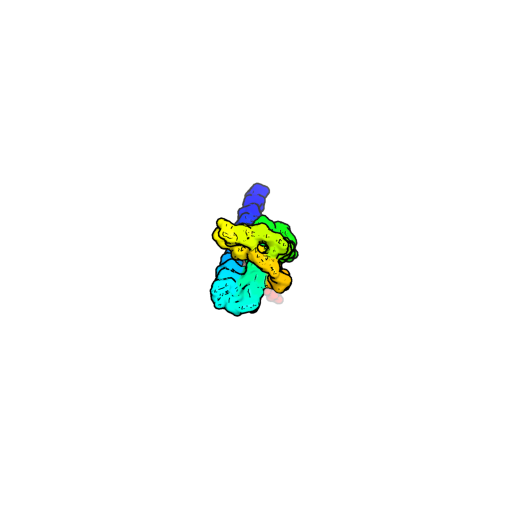 -10.566 1.00 89.06 107 VAL A N 1
ATOM 771 C CA . VAL A 1 107 ? 1.097 4.801 -10.120 1.00 89.06 107 VAL A CA 1
ATOM 772 C C . VAL A 1 107 ? 1.076 3.440 -10.806 1.00 89.06 107 VAL A C 1
ATOM 774 O O . VAL A 1 107 ? 0.837 2.420 -10.163 1.00 89.06 107 VAL A O 1
ATOM 777 N N . VAL A 1 108 ? 1.279 3.429 -12.122 1.00 87.88 108 VAL A N 1
ATOM 778 C CA . VAL A 1 108 ? 1.109 2.237 -12.959 1.00 87.88 108 VAL A CA 1
ATOM 779 C C . VAL A 1 108 ? 2.443 1.554 -13.254 1.00 87.88 108 VAL A C 1
ATOM 781 O O . VAL A 1 108 ? 2.437 0.389 -13.619 1.00 87.88 108 VAL A O 1
ATOM 784 N N . GLY A 1 109 ? 3.573 2.248 -13.102 1.00 87.25 109 GLY A N 1
ATOM 785 C CA . GLY A 1 109 ? 4.859 1.764 -13.595 1.00 87.25 109 GLY A CA 1
ATOM 786 C C . GLY A 1 109 ? 4.991 1.909 -15.115 1.00 87.25 109 GLY A C 1
ATOM 787 O O . GLY A 1 109 ? 4.184 2.567 -15.783 1.00 87.25 109 GLY A O 1
ATOM 788 N N . SER A 1 110 ? 6.052 1.329 -15.673 1.00 81.06 110 SER A N 1
ATOM 789 C CA . SER A 1 110 ? 6.341 1.412 -17.115 1.00 81.06 110 SER A CA 1
ATOM 790 C C . SER A 1 110 ? 6.852 0.118 -17.742 1.00 81.06 110 SER A C 1
ATOM 792 O O . SER A 1 110 ? 6.728 -0.047 -18.955 1.00 81.06 110 SER A O 1
ATOM 794 N N . THR A 1 111 ? 7.401 -0.797 -16.945 1.00 88.50 111 THR A N 1
ATOM 795 C CA . THR A 1 111 ? 7.974 -2.065 -17.389 1.00 88.50 111 THR A CA 1
ATOM 796 C C . THR A 1 111 ? 7.778 -3.139 -16.331 1.00 88.50 111 THR A C 1
ATOM 798 O O . THR A 1 111 ? 8.093 -2.903 -15.170 1.00 88.50 111 THR A O 1
ATOM 801 N N . PHE A 1 112 ? 7.382 -4.335 -16.765 1.00 94.31 112 PHE A N 1
ATOM 802 C CA . PHE A 1 112 ? 7.240 -5.491 -15.886 1.00 94.31 112 PHE A CA 1
ATOM 803 C C . PHE A 1 112 ? 8.567 -5.928 -15.230 1.00 94.31 112 PHE A C 1
ATOM 805 O O . PHE A 1 112 ? 9.591 -6.075 -15.905 1.00 94.31 112 PHE A O 1
ATOM 812 N N . SER A 1 113 ? 8.502 -6.255 -13.942 1.00 94.81 113 SER A N 1
ATOM 813 C CA . SER A 1 113 ? 9.555 -6.787 -13.087 1.00 94.81 113 SER A CA 1
ATOM 814 C C . SER A 1 113 ? 8.974 -7.799 -12.089 1.00 94.81 113 SER A C 1
ATOM 816 O O . SER A 1 113 ? 8.107 -7.516 -11.265 1.00 94.81 113 SER A O 1
ATOM 818 N N . TRP A 1 114 ? 9.501 -9.025 -12.100 1.00 95.69 114 TRP A N 1
ATOM 819 C CA . TRP A 1 114 ? 9.083 -10.049 -11.133 1.00 95.69 114 TRP A CA 1
ATOM 820 C C . TRP A 1 114 ? 9.535 -9.729 -9.698 1.00 95.69 114 TRP A C 1
ATOM 822 O O . TRP A 1 114 ? 8.933 -10.223 -8.743 1.00 95.69 114 TRP A O 1
ATOM 832 N N . ILE A 1 115 ? 10.592 -8.922 -9.537 1.00 96.88 115 ILE A N 1
ATOM 833 C CA . ILE A 1 115 ? 11.106 -8.499 -8.226 1.00 96.88 115 ILE A CA 1
ATOM 834 C C . ILE A 1 115 ? 10.070 -7.614 -7.526 1.00 96.88 115 ILE A C 1
ATOM 836 O O . ILE A 1 115 ? 9.902 -7.713 -6.308 1.00 96.88 115 ILE A O 1
ATOM 840 N N . ASP A 1 116 ? 9.311 -6.835 -8.291 1.00 96.44 116 ASP A N 1
ATOM 841 C CA . ASP A 1 116 ? 8.301 -5.913 -7.777 1.00 96.44 116 ASP A CA 1
ATOM 842 C C . ASP A 1 116 ? 7.161 -6.702 -7.124 1.00 96.44 116 ASP A C 1
ATOM 844 O O . ASP A 1 116 ? 6.680 -6.330 -6.060 1.00 96.44 116 ASP A O 1
ATOM 848 N N . LEU A 1 117 ? 6.824 -7.893 -7.641 1.00 97.62 117 LEU A N 1
ATOM 849 C CA . LEU A 1 117 ? 5.872 -8.805 -6.989 1.00 97.62 117 LEU A CA 1
ATOM 850 C C . LEU A 1 117 ? 6.329 -9.220 -5.581 1.00 97.62 117 LEU A C 1
ATOM 852 O O . LEU A 1 117 ? 5.509 -9.328 -4.663 1.00 97.62 117 LEU A O 1
ATOM 856 N N . VAL A 1 118 ? 7.634 -9.437 -5.391 1.00 98.31 118 VAL A N 1
ATOM 857 C CA . VAL A 1 118 ? 8.214 -9.749 -4.076 1.00 98.31 118 VAL A CA 1
ATOM 858 C C . VAL A 1 118 ? 8.172 -8.514 -3.177 1.00 98.31 118 VAL A C 1
ATOM 860 O O . VAL A 1 118 ? 7.763 -8.621 -2.018 1.00 98.31 118 VAL A O 1
ATOM 863 N N . ALA A 1 119 ? 8.528 -7.341 -3.705 1.00 98.19 119 ALA A N 1
ATOM 864 C CA . ALA A 1 119 ? 8.440 -6.075 -2.980 1.00 98.19 119 ALA A CA 1
ATOM 865 C C . ALA A 1 119 ? 7.002 -5.795 -2.516 1.00 98.19 119 ALA A C 1
ATOM 867 O O . ALA A 1 119 ? 6.772 -5.475 -1.347 1.00 98.19 119 ALA A O 1
ATOM 868 N N . TYR A 1 120 ? 6.015 -6.017 -3.384 1.00 98.44 120 TYR A N 1
ATOM 869 C CA . TYR A 1 120 ? 4.599 -5.855 -3.071 1.00 98.44 120 TYR A CA 1
ATOM 870 C C . TYR A 1 120 ? 4.124 -6.839 -2.006 1.00 98.44 120 TYR A C 1
ATOM 872 O O . TYR A 1 120 ? 3.362 -6.451 -1.120 1.00 98.44 120 TYR A O 1
ATOM 880 N N . ALA A 1 121 ? 4.595 -8.090 -2.031 1.00 98.50 121 ALA A N 1
ATOM 881 C CA . ALA A 1 121 ? 4.291 -9.059 -0.982 1.00 98.50 121 ALA A CA 1
ATOM 882 C C . ALA A 1 121 ? 4.854 -8.615 0.381 1.00 98.50 121 ALA A C 1
ATOM 884 O O . ALA A 1 121 ? 4.148 -8.680 1.391 1.00 98.50 121 ALA A O 1
ATOM 885 N N . VAL A 1 122 ? 6.091 -8.102 0.408 1.00 98.69 122 VAL A N 1
ATOM 886 C CA . VAL A 1 122 ? 6.720 -7.547 1.619 1.00 98.69 122 VAL A CA 1
ATOM 887 C C . VAL A 1 122 ? 5.957 -6.321 2.121 1.00 98.69 122 VAL A C 1
ATOM 889 O O . VAL A 1 122 ? 5.638 -6.241 3.308 1.00 98.69 122 VAL A O 1
ATOM 892 N N . GLY A 1 123 ? 5.599 -5.398 1.230 1.00 98.56 123 GLY A N 1
ATOM 893 C CA . GLY A 1 123 ? 4.813 -4.211 1.560 1.00 98.56 123 GLY A CA 1
ATOM 894 C C . GLY A 1 123 ? 3.426 -4.546 2.112 1.00 98.56 123 GLY A C 1
ATOM 895 O O . GLY A 1 123 ? 3.017 -4.050 3.163 1.00 98.56 123 GLY A O 1
ATOM 896 N N . ALA A 1 124 ? 2.711 -5.465 1.462 1.00 98.50 124 ALA A N 1
ATOM 897 C CA . ALA A 1 124 ? 1.424 -5.948 1.949 1.00 98.50 124 ALA A CA 1
ATOM 898 C C . ALA A 1 124 ? 1.556 -6.582 3.347 1.00 98.50 124 ALA A C 1
ATOM 900 O O . ALA A 1 124 ? 0.777 -6.265 4.250 1.00 98.50 124 ALA A O 1
ATOM 901 N N . ALA A 1 125 ? 2.575 -7.416 3.576 1.00 98.44 125 ALA A N 1
ATOM 902 C CA . ALA A 1 125 ? 2.837 -7.982 4.898 1.00 98.44 125 ALA A CA 1
ATOM 903 C C . ALA A 1 125 ? 3.128 -6.891 5.949 1.00 98.44 125 ALA A C 1
ATOM 905 O O . ALA A 1 125 ? 2.579 -6.938 7.054 1.00 98.44 125 ALA A O 1
ATOM 906 N N . ALA A 1 126 ? 3.912 -5.869 5.595 1.00 98.12 126 ALA A N 1
ATOM 907 C CA . ALA A 1 126 ? 4.230 -4.733 6.462 1.00 98.12 126 ALA A CA 1
ATOM 908 C C . ALA A 1 126 ? 3.010 -3.850 6.794 1.00 98.12 126 ALA A C 1
ATOM 910 O O . ALA A 1 126 ? 2.977 -3.208 7.846 1.00 98.12 126 ALA A O 1
ATOM 911 N N . ALA A 1 127 ? 1.962 -3.852 5.965 1.00 97.94 127 ALA A N 1
ATOM 912 C CA . ALA A 1 127 ? 0.726 -3.118 6.239 1.00 97.94 127 ALA A CA 1
ATOM 913 C C . ALA A 1 127 ? -0.171 -3.781 7.304 1.00 97.94 127 ALA A C 1
ATOM 915 O O . ALA A 1 127 ? -0.955 -3.097 7.972 1.00 97.94 127 ALA A O 1
ATOM 916 N N . VAL A 1 128 ? -0.053 -5.098 7.516 1.00 97.94 128 VAL A N 1
ATOM 917 C CA . VAL A 1 128 ? -0.829 -5.840 8.528 1.00 97.94 128 VAL A CA 1
ATOM 918 C C . VAL A 1 128 ? -0.673 -5.252 9.943 1.00 97.94 128 VAL A C 1
ATOM 920 O O . VAL A 1 128 ? -1.698 -4.966 10.574 1.00 97.94 128 VAL A O 1
ATOM 923 N N . PRO A 1 129 ? 0.543 -5.015 10.481 1.00 97.94 129 PRO A N 1
ATOM 924 C CA . PRO A 1 129 ? 0.695 -4.425 11.811 1.00 97.94 129 PRO A CA 1
ATOM 925 C C . PRO A 1 129 ? 0.115 -3.007 11.916 1.00 97.94 129 PRO A C 1
ATOM 927 O O . PRO A 1 129 ? -0.441 -2.668 12.963 1.00 97.94 129 PRO A O 1
ATOM 930 N N . ILE A 1 130 ? 0.155 -2.201 10.848 1.00 96.75 130 ILE A N 1
ATOM 931 C CA . ILE A 1 130 ? -0.468 -0.864 10.809 1.00 96.75 130 ILE A CA 1
ATOM 932 C C . ILE A 1 130 ? -1.985 -0.992 10.966 1.00 96.75 130 ILE A C 1
ATOM 934 O O . ILE A 1 130 ? -2.611 -0.284 11.764 1.00 96.75 130 ILE A O 1
ATOM 938 N N . GLU A 1 131 ? -2.586 -1.940 10.246 1.00 95.44 131 GLU A N 1
ATOM 939 C CA . GLU A 1 131 ? -4.010 -2.221 10.345 1.00 95.44 131 GLU A CA 1
ATOM 940 C C . GLU A 1 131 ? -4.390 -2.663 11.768 1.00 95.44 131 GLU A C 1
ATOM 942 O O . GLU A 1 131 ? -5.330 -2.113 12.358 1.00 95.44 131 GLU A O 1
ATOM 947 N N . VAL A 1 132 ? -3.635 -3.605 12.343 1.00 96.75 132 VAL A N 1
ATOM 948 C CA . VAL A 1 132 ? -3.826 -4.109 13.711 1.00 96.75 132 VAL A CA 1
ATOM 949 C C . VAL A 1 132 ? -3.724 -2.971 14.727 1.00 96.75 132 VAL A C 1
ATOM 951 O O . VAL A 1 132 ? -4.630 -2.794 15.547 1.00 96.75 132 VAL A O 1
ATOM 954 N N . TRP A 1 133 ? -2.666 -2.161 14.654 1.00 96.12 133 TRP A N 1
ATOM 955 C CA . TRP A 1 133 ? -2.458 -1.004 15.525 1.00 96.12 133 TRP A CA 1
ATOM 956 C C . TRP A 1 133 ? -3.628 -0.019 15.440 1.00 96.12 133 TRP A C 1
ATOM 958 O O . TRP A 1 133 ? -4.198 0.357 16.469 1.00 96.12 133 TRP A O 1
ATOM 968 N N . SER A 1 134 ? -4.071 0.320 14.224 1.00 93.94 134 SER A N 1
ATOM 969 C CA . SER A 1 134 ? -5.172 1.264 14.009 1.00 93.94 134 SER A CA 1
ATOM 970 C C . SER A 1 134 ? -6.481 0.811 14.667 1.00 93.94 134 SER A C 1
ATOM 972 O O . SER A 1 134 ? -7.258 1.647 15.137 1.00 93.94 134 SER A O 1
ATOM 974 N N . ARG A 1 135 ? -6.733 -0.505 14.713 1.00 92.62 135 ARG A N 1
ATOM 975 C CA . ARG A 1 135 ? -7.935 -1.111 15.306 1.00 92.62 135 ARG A CA 1
ATOM 976 C C . ARG A 1 135 ? -7.805 -1.211 16.826 1.00 92.62 135 ARG A C 1
ATOM 978 O O . ARG A 1 135 ? -8.717 -0.790 17.539 1.00 92.62 135 ARG A O 1
ATOM 985 N N . ARG A 1 136 ? -6.659 -1.684 17.332 1.00 92.25 136 ARG A N 1
ATOM 986 C CA . ARG A 1 136 ? -6.379 -1.791 18.778 1.00 92.25 136 ARG A CA 1
ATOM 987 C C . ARG A 1 136 ? -6.444 -0.433 19.462 1.00 92.25 136 ARG A C 1
ATOM 989 O O . ARG A 1 136 ? -7.101 -0.295 20.488 1.00 92.25 136 ARG A O 1
ATOM 996 N N . ALA A 1 137 ? -5.861 0.591 18.851 1.00 89.62 137 ALA A N 1
ATOM 997 C CA . ALA A 1 137 ? -5.873 1.936 19.402 1.00 89.62 137 ALA A CA 1
ATOM 998 C C . ALA A 1 137 ? -7.275 2.592 19.358 1.00 89.62 137 ALA A C 1
ATOM 1000 O O . ALA A 1 137 ? -7.520 3.564 20.065 1.00 89.62 137 ALA A O 1
ATOM 1001 N N . SER A 1 138 ? -8.223 2.094 18.549 1.00 87.81 138 SER A N 1
ATOM 1002 C CA . SER A 1 138 ? -9.643 2.493 18.636 1.00 87.81 138 SER A CA 1
ATOM 1003 C C . SER A 1 138 ? -10.379 1.767 19.758 1.00 87.81 138 SER A C 1
ATOM 1005 O O . SER A 1 138 ? -11.276 2.346 20.366 1.00 87.81 138 SER A O 1
ATOM 1007 N N . ALA A 1 139 ? -10.017 0.509 20.024 1.00 87.00 139 ALA A N 1
ATOM 1008 C CA . ALA A 1 139 ? -10.598 -0.284 21.101 1.00 87.00 139 ALA A CA 1
ATOM 1009 C C . ALA A 1 139 ? -10.113 0.184 22.484 1.00 87.00 139 ALA A C 1
ATOM 1011 O O . ALA A 1 139 ? -10.927 0.345 23.388 1.00 87.00 139 ALA A O 1
ATOM 1012 N N . ALA A 1 140 ? -8.818 0.488 22.638 1.00 85.69 140 ALA A N 1
ATOM 1013 C CA . ALA A 1 140 ? -8.244 1.005 23.884 1.00 85.69 140 ALA A CA 1
ATOM 1014 C C . ALA A 1 140 ? -8.881 2.342 24.306 1.00 85.69 140 ALA A C 1
ATOM 1016 O O . ALA A 1 140 ? -9.273 2.505 25.460 1.00 85.69 140 ALA A O 1
ATOM 1017 N N . ALA A 1 141 ? -9.098 3.251 23.348 1.00 80.06 141 ALA A N 1
ATOM 1018 C CA . ALA A 1 141 ? -9.813 4.506 23.581 1.00 80.06 141 ALA A CA 1
ATOM 1019 C C . ALA A 1 141 ? -11.275 4.301 24.033 1.00 80.06 141 ALA A C 1
ATOM 1021 O O . ALA A 1 141 ? -11.850 5.183 24.656 1.00 80.06 141 ALA A O 1
ATOM 1022 N N . ALA A 1 142 ? -11.888 3.144 23.750 1.00 75.81 142 ALA A N 1
ATOM 1023 C CA . ALA A 1 142 ? -13.224 2.810 24.248 1.00 75.81 142 ALA A CA 1
ATOM 1024 C C . ALA A 1 142 ? -13.210 2.273 25.693 1.00 75.81 142 ALA A C 1
ATOM 1026 O O . ALA A 1 142 ? -14.219 2.379 26.393 1.00 75.81 142 ALA A O 1
ATOM 1027 N N . GLY A 1 143 ? -12.090 1.687 26.132 1.00 73.12 143 GLY A N 1
ATOM 1028 C CA . GLY A 1 143 ? -11.897 1.202 27.500 1.00 73.12 143 GLY A CA 1
ATOM 1029 C C . GLY A 1 143 ? -11.687 2.340 28.500 1.00 73.12 143 GLY A C 1
ATOM 1030 O O . GLY A 1 143 ? -12.296 2.327 29.569 1.00 73.12 143 GLY A O 1
ATOM 1031 N N . SER A 1 144 ? -10.916 3.368 28.128 1.00 73.44 144 SER A N 1
ATOM 1032 C CA . SER A 1 144 ? -10.676 4.539 28.986 1.00 73.44 144 SER A CA 1
ATOM 1033 C C . SER A 1 144 ? -11.955 5.337 29.267 1.00 73.44 144 SER A C 1
ATOM 1035 O O . SER A 1 144 ? -12.187 5.736 30.405 1.00 73.44 144 SER A O 1
ATOM 1037 N N . SER A 1 145 ? -12.849 5.484 28.281 1.00 61.50 145 SER A N 1
ATOM 1038 C CA . SER A 1 145 ? -14.143 6.162 28.466 1.00 61.50 145 SER A CA 1
ATOM 1039 C C . SER A 1 145 ? -15.116 5.413 29.388 1.00 61.50 145 SER A C 1
ATOM 1041 O O . SER A 1 145 ? -16.038 6.027 29.914 1.00 61.50 145 SER A O 1
ATOM 1043 N N . ARG A 1 146 ? -14.942 4.097 29.589 1.00 63.56 146 ARG A N 1
ATOM 1044 C CA . ARG A 1 146 ? -15.754 3.303 30.534 1.00 63.56 146 ARG A CA 1
ATOM 1045 C C . ARG A 1 146 ? -15.175 3.277 31.950 1.00 63.56 146 ARG A C 1
ATOM 1047 O O . ARG A 1 146 ? -15.944 3.136 32.892 1.00 63.56 146 ARG A O 1
ATOM 1054 N N . GLY A 1 147 ? -13.855 3.410 32.098 1.00 57.25 147 GLY A N 1
ATOM 1055 C CA . GLY A 1 147 ? -13.166 3.377 33.395 1.00 57.25 147 GLY A CA 1
ATOM 1056 C C . GLY A 1 147 ? -13.275 4.666 34.218 1.00 57.25 147 GLY A C 1
ATOM 1057 O O . GLY A 1 147 ? -13.071 4.627 35.423 1.00 57.25 147 GLY A O 1
ATOM 1058 N N . GLY A 1 148 ? -13.645 5.798 33.608 1.00 53.19 148 GLY A N 1
ATOM 1059 C CA . GLY A 1 148 ? -13.782 7.089 34.303 1.00 53.19 148 GLY A CA 1
ATOM 1060 C C . GLY A 1 148 ? -15.030 7.249 35.186 1.00 53.19 148 GLY A C 1
ATOM 1061 O O . GLY A 1 148 ? -15.236 8.324 35.737 1.00 53.19 148 GLY A O 1
ATOM 1062 N N . ALA A 1 149 ? -15.875 6.219 35.311 1.00 55.09 149 ALA A N 1
ATOM 1063 C CA . ALA A 1 149 ? -17.134 6.260 36.065 1.00 55.09 149 ALA A CA 1
ATOM 1064 C C . ALA A 1 149 ? -17.087 5.500 37.407 1.00 55.09 149 ALA A C 1
ATOM 1066 O O . ALA A 1 149 ? -18.126 5.066 37.900 1.00 55.09 149 ALA A O 1
ATOM 1067 N N . THR A 1 150 ? -15.910 5.330 38.013 1.00 53.38 150 THR A N 1
ATOM 1068 C CA . THR A 1 150 ? -15.808 4.956 39.431 1.00 53.38 150 THR A CA 1
ATOM 1069 C C . THR A 1 150 ? -15.470 6.195 40.245 1.00 53.38 150 THR A C 1
ATOM 1071 O O . THR A 1 150 ? -14.319 6.437 40.600 1.00 53.38 150 THR A O 1
ATOM 1074 N N . THR A 1 151 ? -16.486 7.003 40.532 1.00 52.84 151 THR A N 1
ATOM 1075 C CA . THR A 1 151 ? -16.451 7.895 41.689 1.00 52.84 151 THR A CA 1
ATOM 1076 C C . THR A 1 151 ? -16.240 7.011 42.924 1.00 52.84 151 THR A C 1
ATOM 1078 O O . THR A 1 151 ? -17.014 6.064 43.100 1.00 52.84 151 THR A O 1
ATOM 1081 N N . PRO A 1 152 ? -15.233 7.254 43.782 1.00 53.69 152 PRO A N 1
ATOM 1082 C CA . PRO A 1 152 ? -15.233 6.692 45.123 1.00 53.69 152 PRO A CA 1
ATOM 1083 C C . PRO A 1 152 ? -16.522 7.172 45.790 1.00 53.69 152 PRO A C 1
ATOM 1085 O O . PRO A 1 152 ? -16.720 8.372 45.974 1.00 53.69 152 PRO A O 1
ATOM 1088 N N . SER A 1 153 ? -17.452 6.251 46.037 1.00 54.81 153 SER A N 1
ATOM 1089 C CA . SER A 1 153 ? -18.675 6.547 46.771 1.00 54.81 153 SER A CA 1
ATOM 1090 C C . SER A 1 153 ? -18.261 7.061 48.147 1.00 54.81 153 SER A C 1
ATOM 1092 O O . SER A 1 153 ? -17.714 6.320 48.960 1.00 54.81 153 SER A O 1
ATOM 1094 N N . ALA A 1 154 ? -18.497 8.350 48.376 1.00 58.50 154 ALA A N 1
ATOM 1095 C CA . ALA A 1 154 ? -18.317 9.035 49.649 1.00 58.50 154 ALA A CA 1
ATOM 1096 C C . ALA A 1 154 ? -19.394 8.643 50.688 1.00 58.50 154 ALA A C 1
ATOM 1098 O O . ALA A 1 154 ? -19.649 9.405 51.610 1.00 58.50 154 ALA A O 1
ATOM 1099 N N . ASP A 1 155 ? -19.997 7.457 50.551 1.00 56.75 155 ASP A N 1
ATOM 1100 C CA . ASP A 1 155 ? -20.981 6.875 51.471 1.00 56.75 155 ASP A CA 1
ATOM 1101 C C . ASP A 1 155 ? -20.426 5.592 52.109 1.00 56.75 155 ASP A C 1
ATOM 1103 O O . ASP A 1 155 ? -21.087 4.557 52.177 1.00 56.75 155 ASP A O 1
ATOM 1107 N N . ALA A 1 156 ? -19.186 5.639 52.602 1.00 56.94 156 ALA A N 1
ATOM 1108 C CA . ALA A 1 156 ? -18.804 4.721 53.668 1.00 56.94 156 ALA A CA 1
ATOM 1109 C C . ALA A 1 156 ? -19.553 5.180 54.935 1.00 56.94 156 ALA A C 1
ATOM 1111 O O . ALA A 1 156 ? -19.281 6.284 55.416 1.00 56.94 156 ALA A O 1
ATOM 1112 N N . PRO A 1 157 ? -20.507 4.400 55.481 1.00 59.44 157 PRO A N 1
ATOM 1113 C CA . PRO A 1 157 ? -21.229 4.807 56.677 1.00 59.44 157 PRO A CA 1
ATOM 1114 C C . PRO A 1 157 ? -20.230 4.985 57.818 1.00 59.44 157 PRO A C 1
ATOM 1116 O O . PRO A 1 157 ? -19.409 4.098 58.064 1.00 59.44 157 PRO A O 1
ATOM 1119 N N . ALA A 1 158 ? -20.303 6.123 58.511 1.00 63.19 158 ALA A N 1
ATOM 1120 C CA . ALA A 1 158 ? -19.492 6.397 59.687 1.00 63.19 158 ALA A CA 1
ATOM 1121 C C . ALA A 1 158 ? -19.567 5.208 60.660 1.00 63.19 158 ALA A C 1
ATOM 1123 O O . ALA A 1 158 ? -20.646 4.826 61.125 1.00 63.19 158 ALA A O 1
ATOM 1124 N N . SER A 1 159 ? -18.414 4.605 60.951 1.00 63.94 159 SER A N 1
ATOM 1125 C CA . SER A 1 159 ? -18.275 3.572 61.972 1.00 63.94 159 SER A CA 1
ATOM 1126 C C . SER A 1 159 ? -18.797 4.124 63.299 1.00 63.94 159 SER A C 1
ATOM 1128 O O . SER A 1 159 ? -18.219 5.064 63.847 1.00 63.94 159 SER A O 1
ATOM 1130 N N . ARG A 1 160 ? -19.909 3.572 63.799 1.00 67.00 160 ARG A N 1
ATOM 1131 C CA . ARG A 1 160 ? -20.479 3.973 65.091 1.00 67.00 160 ARG A CA 1
ATOM 1132 C C . ARG A 1 160 ? -19.451 3.748 66.214 1.00 67.00 160 ARG A C 1
ATOM 1134 O O . ARG A 1 160 ? -18.774 2.716 66.194 1.00 67.00 160 ARG A O 1
ATOM 1141 N N . PRO A 1 161 ? -19.350 4.650 67.207 1.00 65.81 161 PRO A N 1
ATOM 1142 C CA . PRO A 1 161 ? -18.518 4.428 68.384 1.00 65.81 161 PRO A CA 1
ATOM 1143 C C . PRO A 1 161 ? -18.978 3.176 69.136 1.00 65.81 161 PRO A C 1
ATOM 1145 O O . PRO A 1 161 ? -20.172 2.962 69.344 1.00 65.81 161 PRO A O 1
ATOM 1148 N N . ARG A 1 162 ? -18.020 2.333 69.528 1.00 62.28 162 ARG A N 1
ATOM 1149 C CA . ARG A 1 162 ? -18.259 1.098 70.280 1.00 62.28 162 ARG A CA 1
ATOM 1150 C C . ARG A 1 162 ? -18.625 1.475 71.718 1.00 62.28 162 ARG A C 1
ATOM 1152 O O . ARG A 1 162 ? -17.750 1.773 72.524 1.00 62.28 162 ARG A O 1
ATOM 1159 N N . GLU A 1 163 ? -19.920 1.520 71.999 1.00 64.94 163 GLU A N 1
ATOM 1160 C CA . GLU A 1 163 ? -20.462 1.842 73.318 1.00 64.94 163 GLU A CA 1
ATOM 1161 C C . GLU A 1 163 ? -20.054 0.758 74.330 1.00 64.94 163 GLU A C 1
ATOM 1163 O O . GLU A 1 163 ? -20.203 -0.446 74.091 1.00 64.94 163 GLU A O 1
ATOM 1168 N N . GLY A 1 164 ? -19.431 1.203 75.422 1.00 64.38 164 GLY A N 1
ATOM 1169 C CA . GLY A 1 164 ? -18.852 0.360 76.460 1.00 64.38 164 GLY A CA 1
ATOM 1170 C C . GLY A 1 164 ? -19.909 -0.458 77.193 1.00 64.38 164 GLY A C 1
ATOM 1171 O O . GLY A 1 164 ? -20.953 0.045 77.600 1.00 64.38 164 GLY A O 1
ATOM 1172 N N . ARG A 1 165 ? -19.611 -1.741 77.389 1.00 63.41 165 ARG A N 1
ATOM 1173 C CA . ARG A 1 165 ? -20.409 -2.654 78.208 1.00 63.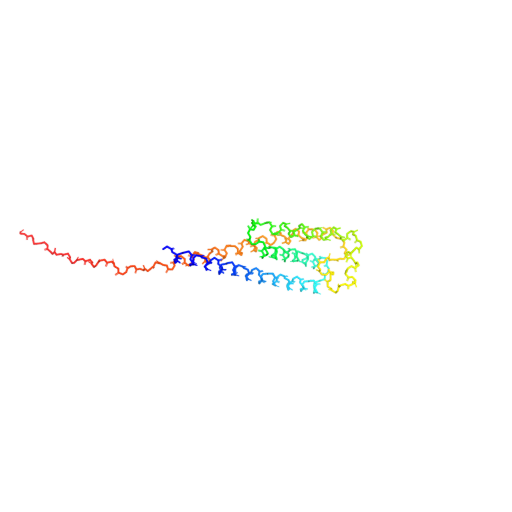41 165 ARG A CA 1
ATOM 1174 C C . ARG A 1 165 ? -19.969 -2.507 79.674 1.00 63.41 165 ARG A C 1
ATOM 1176 O O . ARG A 1 165 ? -18.786 -2.725 79.930 1.00 63.41 165 ARG A O 1
ATOM 1183 N N . PRO A 1 166 ? -20.853 -2.197 80.639 1.00 64.75 166 PRO A N 1
ATOM 1184 C CA . PRO A 1 166 ? -20.501 -2.272 82.050 1.00 64.75 166 PRO A CA 1
ATOM 1185 C C . PRO A 1 166 ? -20.570 -3.733 82.508 1.00 64.75 166 PRO A C 1
ATOM 1187 O O . PRO A 1 166 ? -21.612 -4.380 82.386 1.00 64.75 166 PRO A O 1
ATOM 1190 N N . SER A 1 167 ? -19.462 -4.258 83.025 1.00 70.06 167 SER A N 1
ATOM 1191 C CA . SER A 1 167 ? -19.429 -5.501 83.800 1.00 70.06 167 SER A CA 1
ATOM 1192 C C . SER A 1 167 ? -19.669 -5.181 85.276 1.00 70.06 167 SER A C 1
ATOM 1194 O O . SER A 1 167 ? -18.973 -4.338 85.841 1.00 70.06 167 SER A O 1
ATOM 1196 N N . ARG A 1 168 ? -20.693 -5.832 85.838 1.00 62.75 168 ARG A N 1
ATOM 1197 C CA . ARG A 1 168 ? -20.943 -5.967 87.279 1.00 62.75 168 ARG A CA 1
ATOM 1198 C C . ARG A 1 168 ? -19.865 -6.810 87.947 1.00 62.75 168 ARG A C 1
ATOM 1200 O O . ARG A 1 168 ? -19.299 -7.669 87.233 1.00 62.75 168 ARG A O 1
#

Organism: NCBI:txid110933

pLDDT: mean 87.66, std 13.52, range [52.84, 98.75]

InterPro domains:
  IPR021257 Protein of unknown function DUF2809 [PF10990] (44-124)

Sequence (168 aa):
MRARSRLRSVDGMSRRSARRIRLAVAAAVILLGGLAVHVFAIGAVGAFVADALYASFVAVLIAIVLPAVRIGIAPAIALVVCAAIELWQLTPVPAELSRTVPGAALVVGSTFSWIDLVAYAVGAAAAVPIEVWSRRASAAAAGSSRGGATTPSADAPASRPREGRPSR